Protein AF-A0AAU8LSU9-F1 (afdb_monomer_lite)

pLDDT: mean 87.71, std 11.76, range [50.0, 98.44]

Sequence (131 aa):
MSASQHQKDSGMALILTLMAVSFLVAVTVRLSTSVNRQMISAANQSTTVRLDAMLLSGLHIARAALLADQQQEDNTSDTPLDTWGTLDSALLSELFPGTLDVTVTDLSGRLQANALVWTEKEKSMEKKAKE

Foldseek 3Di:
DVVVVVVVVVVVVVVVVVVVVVVVVVVVVVVVVVVVVVVVVVVVVVVVVQVVVLVVVLVVVLVVQVVVLVPDPPRDDDDCPGSSNPDDQVVSCVVGVGGDDHHDDDPVPDPPPVVVDQDPVNVVVVVVVVD

Secondary structure (DSSP, 8-state):
-THHHHHHHHHHHHHHHHHHHHHHHHHHHHHHHHHHHHHHHHHHHHHHHHHHHHHHHHHHHHHHHHHHHHT-TT--S--TTSTTT---HHHHHHSSSS---------TTS--GGGGS--HHHHHHHHHH--

Radius of gyration: 35.54 Å; chains: 1; bounding box: 73×36×116 Å

Structure (mmCIF, N/CA/C/O backbone):
data_AF-A0AAU8LSU9-F1
#
_entry.id   AF-A0AAU8LSU9-F1
#
loop_
_atom_site.group_PDB
_atom_site.id
_atom_site.type_symbol
_atom_site.label_atom_id
_atom_site.label_alt_id
_atom_site.label_comp_id
_atom_site.label_asym_id
_atom_site.label_entity_id
_atom_site.label_seq_id
_atom_site.pdbx_PDB_ins_code
_atom_site.Cartn_x
_atom_site.Cartn_y
_atom_site.Cartn_z
_atom_site.occupancy
_atom_site.B_iso_or_equiv
_atom_site.auth_seq_id
_atom_site.auth_comp_id
_atom_site.auth_asym_id
_atom_site.auth_atom_id
_atom_site.pdbx_PDB_model_num
ATOM 1 N N . MET A 1 1 ? -45.879 4.328 64.568 1.00 50.00 1 MET A N 1
ATOM 2 C CA . MET A 1 1 ? -45.765 4.994 63.245 1.00 50.00 1 MET A CA 1
ATOM 3 C C . MET A 1 1 ? -44.343 4.976 62.660 1.00 50.00 1 MET A C 1
ATOM 5 O O . MET A 1 1 ? -44.229 5.042 61.444 1.00 50.00 1 MET A O 1
ATOM 9 N N . SER A 1 2 ? -43.283 4.770 63.460 1.00 54.59 2 SER A N 1
ATOM 10 C CA . SER A 1 2 ? -41.875 4.769 62.997 1.00 54.59 2 SER A CA 1
ATOM 11 C C . SER A 1 2 ? -41.478 3.613 62.046 1.00 54.59 2 SER A C 1
ATOM 13 O O . SER A 1 2 ? -40.695 3.802 61.121 1.00 54.59 2 SER A O 1
ATOM 15 N N . ALA A 1 3 ? -42.080 2.423 62.178 1.00 53.66 3 ALA A N 1
ATOM 16 C CA . ALA A 1 3 ? -41.724 1.258 61.349 1.00 53.66 3 ALA A CA 1
ATOM 17 C C . ALA A 1 3 ? -42.066 1.414 59.847 1.00 53.66 3 ALA A C 1
ATOM 19 O O . ALA A 1 3 ? -41.400 0.834 58.997 1.00 53.66 3 ALA A O 1
ATOM 20 N N . SER A 1 4 ? -43.074 2.229 59.505 1.00 55.66 4 SER A N 1
ATOM 21 C CA . SER A 1 4 ? -43.510 2.430 58.111 1.00 55.66 4 SER A CA 1
ATOM 22 C C . SER A 1 4 ? -42.644 3.417 57.315 1.00 55.66 4 SER A C 1
ATOM 24 O O . SER A 1 4 ? -42.623 3.357 56.087 1.00 55.66 4 SER A O 1
ATOM 26 N N . GLN A 1 5 ? -41.922 4.312 58.000 1.00 56.41 5 GLN A N 1
ATOM 27 C CA . GLN A 1 5 ? -40.999 5.265 57.371 1.00 56.41 5 GLN A CA 1
ATOM 28 C C . GLN A 1 5 ? -39.700 4.575 56.949 1.00 56.41 5 GLN A C 1
ATOM 30 O O . GLN A 1 5 ? -39.309 4.687 55.791 1.00 56.41 5 GLN A O 1
ATOM 35 N N . HIS A 1 6 ? -39.125 3.732 57.815 1.00 56.06 6 HIS A N 1
ATOM 36 C CA . HIS A 1 6 ? -37.928 2.956 57.472 1.00 56.06 6 HIS A CA 1
ATOM 37 C C . HIS A 1 6 ? -38.118 2.041 56.254 1.00 56.06 6 HIS A C 1
ATOM 39 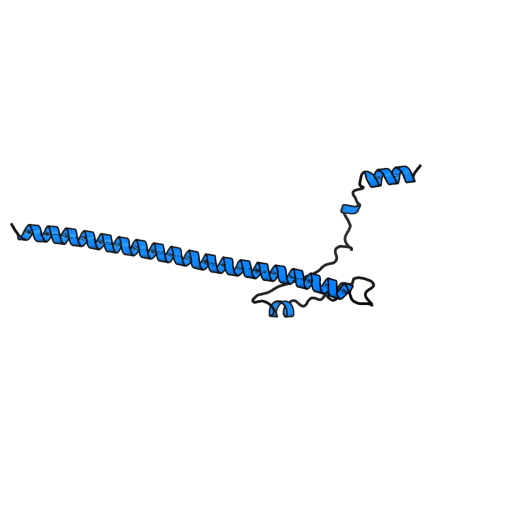O O . HIS A 1 6 ? -37.185 1.866 55.471 1.00 56.06 6 HIS A O 1
ATOM 45 N N . GLN A 1 7 ? -39.317 1.483 56.052 1.00 60.88 7 GLN A N 1
ATOM 46 C CA . GLN A 1 7 ? -39.609 0.624 54.899 1.00 60.88 7 GLN A CA 1
ATOM 47 C C . GLN A 1 7 ? -39.708 1.403 53.572 1.00 60.88 7 GLN A C 1
ATOM 49 O O . GLN A 1 7 ? -39.358 0.877 52.517 1.00 60.88 7 GLN A O 1
ATOM 54 N N . LYS A 1 8 ? -40.144 2.670 53.614 1.00 66.81 8 LYS A N 1
ATOM 55 C CA . LYS A 1 8 ? -40.174 3.550 52.433 1.00 66.81 8 LYS A CA 1
ATOM 56 C C . LYS A 1 8 ? -38.776 4.037 52.058 1.00 66.81 8 LYS A C 1
ATOM 58 O O . LYS A 1 8 ? -38.423 3.998 50.882 1.00 66.81 8 LYS A O 1
ATOM 63 N N . ASP A 1 9 ? -37.971 4.412 53.050 1.00 72.69 9 ASP A N 1
ATOM 64 C CA . ASP A 1 9 ? -36.601 4.886 52.826 1.00 72.69 9 ASP A CA 1
ATOM 65 C C . ASP A 1 9 ? -35.694 3.765 52.291 1.00 72.69 9 ASP A C 1
ATOM 67 O O . ASP A 1 9 ? -34.902 3.981 51.374 1.00 72.69 9 ASP A O 1
ATOM 71 N N . SER A 1 10 ? -35.867 2.533 52.786 1.00 74.00 10 SER A N 1
ATOM 72 C CA . SER A 1 10 ? -35.149 1.354 52.275 1.00 74.00 10 SER A CA 1
ATOM 73 C C . SER A 1 10 ? -35.602 0.930 50.871 1.00 74.00 10 SER A C 1
ATOM 75 O O . SER A 1 10 ? -34.764 0.536 50.060 1.00 74.00 10 SER A O 1
ATOM 77 N N . GLY A 1 11 ? -36.890 1.076 50.538 1.00 81.50 11 GLY A N 1
ATOM 78 C CA . GLY A 1 11 ? -37.393 0.865 49.176 1.00 81.50 11 GLY A CA 1
ATOM 79 C C . GLY A 1 11 ? -36.832 1.876 48.169 1.00 81.50 11 GLY A C 1
ATOM 80 O O . GLY A 1 11 ? -36.383 1.491 47.089 1.00 81.50 11 GLY A O 1
ATOM 81 N N . MET A 1 12 ? -36.784 3.161 48.538 1.00 88.88 12 MET A N 1
ATOM 82 C CA . MET A 1 12 ? -36.188 4.208 47.698 1.00 88.88 12 MET A CA 1
ATOM 83 C C . MET A 1 12 ? -34.679 4.032 47.526 1.00 88.88 12 MET A C 1
ATOM 85 O O . MET A 1 12 ? -34.170 4.207 46.418 1.00 88.88 12 MET A O 1
ATOM 89 N N . ALA A 1 13 ? -33.968 3.626 48.582 1.00 91.75 13 ALA A N 1
ATOM 90 C CA . ALA A 1 13 ? -32.548 3.306 48.494 1.00 91.75 13 ALA A CA 1
ATOM 91 C C . ALA A 1 13 ? -32.281 2.159 47.502 1.00 91.75 13 ALA A C 1
ATOM 93 O O . ALA A 1 13 ? -31.361 2.262 46.694 1.00 91.75 13 ALA A O 1
ATOM 94 N N . LEU A 1 14 ? -33.111 1.108 47.501 1.00 92.56 14 LEU A N 1
ATOM 95 C CA . LEU A 1 14 ? -32.987 -0.019 46.567 1.00 92.56 14 LEU A CA 1
ATOM 96 C C . LEU A 1 14 ? -33.214 0.397 45.103 1.00 92.56 14 LEU A C 1
ATOM 98 O O . LEU A 1 14 ? -32.512 -0.058 44.203 1.00 92.56 14 LEU A O 1
ATOM 102 N N . ILE A 1 15 ? -34.187 1.273 44.847 1.00 95.25 15 ILE A N 1
ATOM 103 C CA . ILE A 1 15 ? -34.439 1.785 43.492 1.00 95.25 15 ILE A CA 1
ATOM 104 C C . ILE A 1 15 ? -33.241 2.607 43.013 1.00 95.25 15 ILE A C 1
ATOM 106 O O . ILE A 1 15 ? -32.796 2.451 41.876 1.00 95.25 15 ILE A O 1
ATOM 110 N N . LEU A 1 16 ? -32.692 3.452 43.886 1.00 94.88 16 LEU A N 1
ATOM 111 C CA . LEU A 1 16 ? -31.567 4.318 43.550 1.00 94.88 16 LEU A CA 1
ATOM 112 C C . LEU A 1 16 ? -30.289 3.509 43.285 1.00 94.88 16 LEU A C 1
ATOM 114 O O . LEU A 1 16 ? -29.557 3.812 42.342 1.00 94.88 16 LEU A O 1
ATOM 118 N N . THR A 1 17 ? -30.052 2.438 44.049 1.00 96.38 17 THR A N 1
ATOM 119 C CA . THR A 1 17 ? -28.935 1.519 43.789 1.00 96.38 17 THR A CA 1
ATOM 120 C C . THR A 1 17 ? -29.133 0.741 42.492 1.00 96.38 17 THR A C 1
ATOM 122 O O . THR A 1 17 ? -28.197 0.662 41.700 1.00 96.38 17 THR A O 1
ATOM 125 N N . LEU A 1 18 ? -30.338 0.237 42.208 1.00 96.19 18 LEU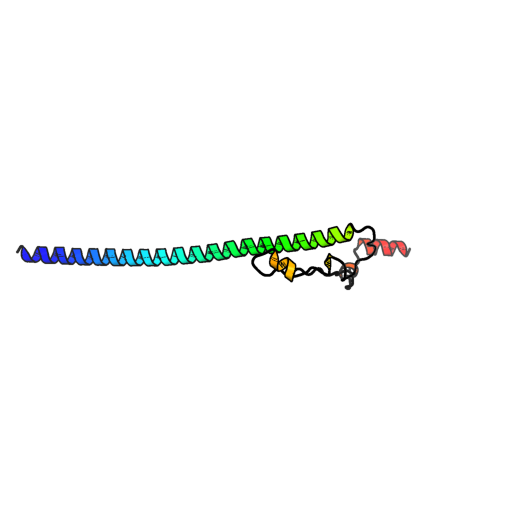 A N 1
ATOM 126 C CA . LEU A 1 18 ? -30.644 -0.427 40.934 1.00 96.19 18 LEU A CA 1
ATOM 127 C C . LEU A 1 18 ? -30.458 0.513 39.736 1.00 96.19 18 LEU A C 1
ATOM 129 O O . LEU A 1 18 ? -29.882 0.107 38.727 1.00 96.19 18 LEU A O 1
ATOM 133 N N . MET A 1 19 ? -30.877 1.776 39.854 1.00 97.12 19 MET A N 1
ATOM 134 C CA . MET A 1 19 ? -30.631 2.793 38.828 1.00 97.12 19 MET A CA 1
ATOM 135 C C . MET A 1 19 ? -29.137 3.055 38.638 1.00 97.12 19 MET A C 1
ATOM 137 O O . MET A 1 19 ? -28.666 3.074 37.501 1.00 97.12 19 MET A O 1
ATOM 141 N N . ALA A 1 20 ? -28.382 3.209 39.728 1.00 97.25 20 ALA A N 1
ATOM 142 C CA . ALA A 1 20 ? -26.941 3.431 39.666 1.00 97.25 20 ALA A CA 1
ATOM 143 C C . ALA A 1 20 ? -26.209 2.247 39.014 1.00 97.25 20 ALA A C 1
ATOM 145 O O . ALA A 1 20 ? -25.375 2.451 38.133 1.00 97.25 20 ALA A O 1
ATOM 146 N N . VAL A 1 21 ? -26.563 1.011 39.383 1.00 97.56 21 VAL A N 1
ATOM 147 C CA . VAL A 1 21 ? -25.997 -0.208 38.785 1.00 97.56 21 VAL A CA 1
ATOM 148 C C . VAL A 1 21 ? -26.370 -0.304 37.308 1.00 97.56 21 VAL A C 1
ATOM 150 O O . VAL A 1 21 ? -25.491 -0.513 36.475 1.00 97.56 21 VAL A O 1
ATOM 153 N N . SER A 1 22 ? -27.640 -0.088 36.954 1.00 97.69 22 SER A N 1
ATOM 154 C CA . SER A 1 22 ? -28.087 -0.098 35.557 1.00 97.69 22 SER A CA 1
ATOM 155 C C . SER A 1 22 ? -27.350 0.948 34.719 1.00 97.69 22 SER A C 1
ATOM 157 O O . SER A 1 22 ? -26.959 0.671 33.583 1.00 97.69 22 SER A O 1
ATOM 159 N N . PHE A 1 23 ? -27.142 2.146 35.267 1.00 97.94 23 PHE A N 1
ATOM 160 C CA . PHE A 1 23 ? -26.388 3.202 34.605 1.00 97.94 23 PHE A CA 1
ATOM 161 C C . PHE A 1 23 ? -24.918 2.811 34.423 1.00 97.94 23 PHE A C 1
ATOM 163 O O . PHE A 1 23 ? -24.383 2.937 33.323 1.00 97.94 23 PHE A O 1
ATOM 170 N N . 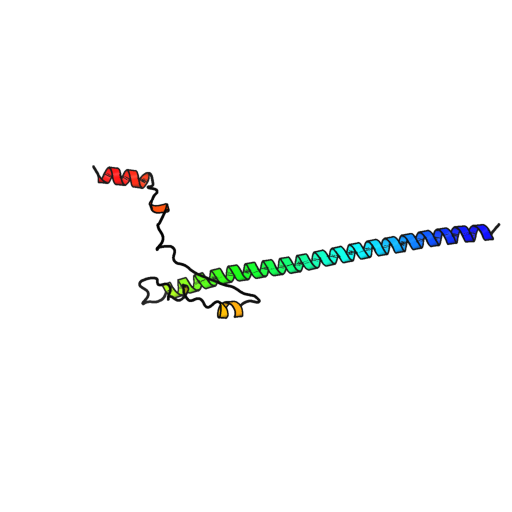LEU A 1 24 ? -24.282 2.267 35.463 1.00 98.31 24 LEU A N 1
ATOM 171 C CA . LEU A 1 24 ? -22.887 1.834 35.415 1.00 98.31 24 LEU A CA 1
ATOM 172 C C . LEU A 1 24 ? -22.680 0.717 34.383 1.00 98.31 24 LEU A C 1
ATOM 174 O O . LEU A 1 24 ? 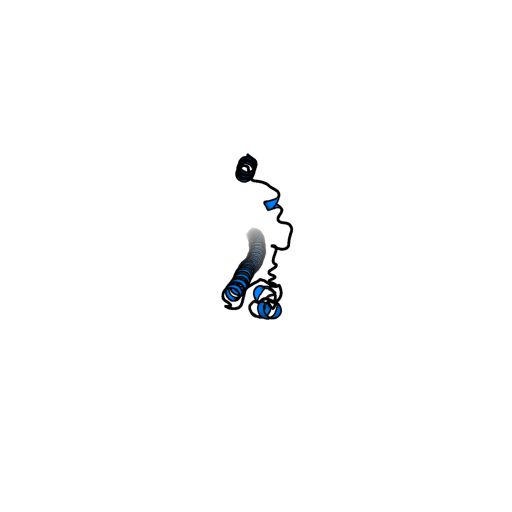-21.735 0.779 33.593 1.00 98.31 24 LEU A O 1
ATOM 178 N N . VAL A 1 25 ? -23.595 -0.253 34.319 1.00 98.31 25 VAL A N 1
ATOM 179 C CA . VAL A 1 25 ? -23.596 -1.299 33.284 1.00 98.31 25 VAL A CA 1
ATOM 180 C C . VAL A 1 25 ? -23.727 -0.679 31.892 1.00 98.31 25 VAL A C 1
ATOM 182 O O . VAL A 1 25 ? -22.923 -0.984 31.011 1.00 98.31 25 VAL A O 1
ATOM 185 N N . ALA A 1 26 ? -24.679 0.237 31.689 1.00 98.31 26 ALA A N 1
ATOM 186 C CA . ALA A 1 26 ? -24.873 0.894 30.398 1.00 98.31 26 ALA A CA 1
ATOM 187 C C . ALA A 1 26 ? -23.630 1.687 29.948 1.00 98.31 26 ALA A C 1
ATOM 189 O O . ALA A 1 26 ? -23.227 1.593 28.785 1.00 98.31 26 ALA A O 1
ATOM 190 N N . VAL A 1 27 ? -22.995 2.431 30.861 1.00 98.19 27 VAL A N 1
ATOM 191 C CA . VAL A 1 27 ? -21.752 3.172 30.592 1.00 98.19 27 VAL A CA 1
ATOM 192 C C . VAL A 1 27 ? -20.613 2.214 30.256 1.00 98.19 27 VAL A C 1
ATOM 194 O O . VAL A 1 27 ? -19.901 2.439 29.280 1.00 98.19 27 VAL A O 1
ATOM 197 N N . THR A 1 28 ? -20.478 1.118 31.003 1.00 98.25 28 THR A N 1
ATOM 198 C CA . THR A 1 28 ? -19.422 0.118 30.791 1.00 98.25 28 THR A CA 1
ATOM 199 C C . THR A 1 28 ? -19.542 -0.535 29.416 1.00 98.25 28 THR A C 1
ATOM 201 O O . THR A 1 28 ? -18.563 -0.596 28.672 1.00 98.25 28 THR A O 1
ATOM 204 N N . VAL A 1 29 ? -20.751 -0.956 29.028 1.00 98.31 29 VAL A N 1
ATOM 205 C CA . VAL A 1 29 ? -21.004 -1.559 27.709 1.00 98.31 29 VAL A CA 1
ATOM 206 C C . VAL A 1 29 ? -20.730 -0.559 26.586 1.00 98.31 29 VAL A C 1
ATOM 208 O O . VAL A 1 29 ? -20.081 -0.905 25.593 1.00 98.31 29 VAL A O 1
ATOM 211 N N . ARG A 1 30 ? -21.174 0.698 26.735 1.00 98.00 30 ARG A N 1
ATOM 212 C CA . ARG A 1 30 ? -20.898 1.750 25.744 1.00 98.00 30 ARG A CA 1
ATOM 213 C C . ARG A 1 30 ? -19.407 2.035 25.609 1.00 98.00 30 ARG A C 1
ATOM 215 O O . ARG A 1 30 ? -18.918 2.129 24.484 1.00 98.00 30 ARG A O 1
ATOM 222 N N . LEU A 1 31 ? -18.691 2.146 26.727 1.00 97.88 31 LEU A N 1
ATOM 223 C CA . LEU A 1 31 ? -17.253 2.388 26.730 1.00 97.88 31 LEU A CA 1
ATOM 224 C C . LEU A 1 31 ? -16.503 1.227 26.075 1.00 97.88 31 LEU A C 1
ATOM 226 O O . LEU A 1 31 ? -15.722 1.459 25.158 1.00 97.88 31 LEU A O 1
ATOM 230 N N . SER A 1 32 ? -16.797 -0.012 26.477 1.00 97.81 32 SER A N 1
ATOM 231 C CA . SER A 1 32 ? -16.189 -1.215 25.898 1.00 97.81 32 SER A CA 1
ATOM 232 C C . SER A 1 32 ? -16.409 -1.284 24.382 1.00 97.81 32 SER A C 1
ATOM 234 O O . SER A 1 32 ? -15.460 -1.463 23.619 1.00 97.81 32 SER A O 1
ATOM 236 N N . THR A 1 33 ? -17.638 -1.023 23.927 1.00 98.00 33 THR A N 1
ATOM 237 C CA . THR A 1 33 ? -17.969 -0.997 22.494 1.00 98.00 33 THR A CA 1
ATOM 238 C C . THR A 1 33 ? -17.205 0.102 21.753 1.00 98.00 33 THR A C 1
ATOM 240 O O . THR A 1 33 ? -16.710 -0.122 20.649 1.00 98.00 33 THR A O 1
ATOM 243 N N . SER A 1 34 ? -17.103 1.293 22.348 1.00 98.25 34 SER A N 1
ATOM 244 C CA . SER A 1 34 ? -16.387 2.430 21.762 1.00 98.25 34 SER A CA 1
ATOM 245 C C . SER A 1 34 ? -14.889 2.156 21.633 1.00 98.25 34 SER A C 1
ATOM 247 O O . SER A 1 34 ? -14.319 2.360 20.561 1.00 98.25 34 SER A O 1
ATOM 249 N N . VAL A 1 35 ? -14.261 1.642 22.692 1.00 98.25 35 VAL A N 1
ATOM 250 C CA . VAL A 1 35 ? -12.834 1.291 22.701 1.00 98.25 35 VAL A CA 1
ATOM 251 C C . VAL A 1 35 ? -12.542 0.207 21.669 1.00 98.25 35 VAL A C 1
ATOM 253 O O . VAL A 1 35 ? -11.611 0.355 20.882 1.00 98.25 35 VAL A O 1
ATOM 256 N N . ASN A 1 36 ? -13.374 -0.835 21.599 1.00 97.94 36 ASN A N 1
ATOM 257 C CA . ASN A 1 36 ? -13.191 -1.902 20.619 1.00 97.94 36 ASN A CA 1
ATOM 258 C C . ASN A 1 36 ? -13.255 -1.376 19.174 1.00 97.94 36 ASN A C 1
ATOM 260 O O . ASN A 1 36 ? -12.417 -1.719 18.343 1.00 97.94 36 ASN A O 1
ATOM 264 N N . ARG A 1 37 ? -14.207 -0.480 18.873 1.00 97.94 37 ARG A N 1
ATOM 265 C CA . ARG A 1 37 ? -14.302 0.161 17.548 1.00 97.94 37 ARG A CA 1
ATOM 266 C C . ARG A 1 37 ? -13.078 1.013 17.227 1.00 97.94 37 ARG A C 1
ATOM 268 O O . ARG A 1 37 ? -12.567 0.940 16.113 1.00 97.94 37 ARG A O 1
ATOM 275 N N . GLN A 1 38 ? -12.603 1.798 18.191 1.00 98.06 38 GLN A N 1
ATOM 276 C CA . GLN A 1 38 ? -11.408 2.625 18.018 1.00 98.06 38 GLN A CA 1
ATOM 277 C C . GLN A 1 38 ? -10.161 1.770 17.781 1.00 98.06 38 GLN A C 1
ATOM 279 O O . GLN A 1 38 ? -9.374 2.087 16.895 1.00 98.06 38 GLN A O 1
ATOM 284 N N . MET A 1 39 ? -10.014 0.655 18.500 1.00 98.44 39 MET A N 1
ATOM 285 C CA . MET A 1 39 ? -8.892 -0.267 18.325 1.00 98.44 39 MET A CA 1
ATOM 286 C C . MET A 1 39 ? -8.874 -0.888 16.923 1.00 98.44 39 MET A C 1
ATOM 288 O O . MET A 1 39 ? -7.834 -0.880 16.268 1.00 98.44 39 MET A O 1
ATOM 292 N N . ILE A 1 40 ? -10.026 -1.354 16.428 1.00 98.19 40 ILE A N 1
ATOM 293 C CA . ILE A 1 40 ? -10.149 -1.883 15.059 1.00 98.19 40 ILE A CA 1
ATOM 294 C C . ILE A 1 40 ? -9.828 -0.791 14.030 1.00 98.19 40 ILE A C 1
ATOM 296 O O . ILE A 1 40 ? -9.075 -1.028 13.089 1.00 98.19 40 ILE A O 1
ATOM 300 N N . SER A 1 41 ? -10.353 0.422 14.222 1.00 98.06 41 SER A N 1
ATOM 301 C CA . SER A 1 41 ? -10.068 1.549 13.329 1.00 98.06 41 SER A CA 1
ATOM 302 C C . SER A 1 41 ? -8.579 1.900 13.300 1.00 98.06 41 SER A C 1
ATOM 304 O O . SER A 1 41 ? -8.038 2.153 12.226 1.00 98.06 41 SER A O 1
ATOM 306 N N . ALA A 1 42 ? -7.910 1.896 14.454 1.00 98.25 42 ALA A N 1
ATOM 307 C CA . ALA A 1 42 ? -6.479 2.165 14.555 1.00 98.25 42 ALA A CA 1
ATOM 308 C C . ALA A 1 42 ? -5.646 1.069 13.871 1.00 98.25 42 ALA A C 1
ATOM 310 O O . ALA A 1 42 ? -4.700 1.376 13.147 1.00 98.25 42 ALA A O 1
ATOM 311 N N . ALA A 1 43 ? -6.025 -0.202 14.040 1.00 97.62 43 ALA A N 1
ATOM 312 C CA . ALA A 1 43 ? -5.377 -1.322 13.361 1.00 97.62 43 ALA A CA 1
ATOM 313 C C . ALA A 1 43 ? -5.528 -1.229 11.832 1.00 97.62 43 ALA A C 1
ATOM 315 O O . ALA A 1 43 ? -4.546 -1.393 11.103 1.00 97.62 43 ALA A O 1
ATOM 316 N N . ASN A 1 44 ? -6.728 -0.895 11.349 1.00 97.56 44 ASN A N 1
ATOM 317 C CA . ASN A 1 44 ? -6.981 -0.683 9.925 1.00 97.56 44 ASN A CA 1
ATOM 318 C C . ASN A 1 44 ? -6.162 0.491 9.383 1.00 97.56 44 ASN A C 1
ATOM 320 O O . ASN A 1 44 ? -5.499 0.342 8.366 1.00 97.56 44 ASN A O 1
ATOM 324 N N . GLN A 1 45 ? -6.143 1.630 10.081 1.00 98.31 45 GLN A N 1
ATOM 325 C CA . GLN A 1 45 ? -5.381 2.802 9.647 1.00 98.31 45 GLN A CA 1
ATOM 326 C C . GLN A 1 45 ? -3.874 2.524 9.601 1.00 98.31 45 GLN A C 1
ATOM 328 O O . GLN A 1 45 ? -3.218 2.881 8.626 1.00 98.31 45 GLN A O 1
ATOM 333 N N . SER A 1 46 ? -3.335 1.841 10.614 1.00 97.00 46 SER A N 1
ATOM 334 C CA . SER A 1 46 ? -1.938 1.394 10.628 1.00 97.00 46 SER A CA 1
ATOM 335 C C . SER A 1 46 ? -1.629 0.473 9.441 1.00 97.00 46 SER A C 1
ATOM 337 O O . SER A 1 46 ? -0.631 0.658 8.745 1.00 97.00 46 SER A O 1
ATOM 339 N N . THR A 1 47 ? -2.532 -0.469 9.151 1.00 96.12 47 THR A N 1
ATOM 340 C CA . THR A 1 47 ? -2.406 -1.370 7.998 1.00 96.12 47 THR A CA 1
ATOM 341 C C . THR A 1 47 ? -2.425 -0.598 6.681 1.00 96.12 47 THR A C 1
ATOM 343 O O . THR A 1 47 ? -1.566 -0.841 5.840 1.00 96.12 47 THR A O 1
ATOM 346 N N . THR A 1 48 ? -3.339 0.362 6.511 1.00 96.81 48 THR A N 1
ATOM 347 C CA . THR A 1 48 ? -3.411 1.206 5.311 1.00 96.81 48 THR A CA 1
ATOM 348 C C . THR A 1 48 ? -2.123 1.993 5.099 1.00 96.81 48 THR A C 1
ATOM 350 O O . THR A 1 48 ? -1.531 1.893 4.032 1.00 96.81 48 THR A O 1
ATOM 353 N N . VAL A 1 49 ? -1.630 2.696 6.126 1.00 97.12 49 VAL A N 1
ATOM 354 C CA . VAL A 1 49 ? -0.373 3.463 6.031 1.00 97.12 49 VAL A CA 1
ATOM 355 C C . VAL A 1 49 ? 0.797 2.559 5.643 1.00 97.12 49 VAL A C 1
ATOM 357 O O . VAL A 1 49 ? 1.643 2.939 4.835 1.00 97.12 49 VAL A O 1
ATOM 360 N N . ARG A 1 50 ? 0.841 1.340 6.191 1.00 95.44 50 ARG A N 1
ATOM 361 C CA . ARG A 1 50 ? 1.871 0.361 5.842 1.00 95.44 50 ARG A CA 1
ATOM 362 C C . ARG A 1 50 ? 1.763 -0.092 4.386 1.00 95.44 50 ARG A C 1
ATOM 364 O O . ARG A 1 50 ? 2.786 -0.168 3.716 1.00 95.44 50 ARG A O 1
ATOM 371 N N . LEU A 1 51 ? 0.557 -0.389 3.904 1.00 95.50 51 LEU A N 1
ATOM 372 C CA . LEU A 1 51 ? 0.330 -0.785 2.512 1.00 95.50 51 LEU A CA 1
ATOM 373 C C . LEU A 1 51 ? 0.681 0.348 1.539 1.00 95.50 51 LEU A C 1
ATOM 375 O O . LEU A 1 51 ? 1.331 0.089 0.531 1.00 95.50 51 LEU A O 1
ATOM 379 N N . ASP A 1 52 ? 0.344 1.595 1.869 1.00 96.44 52 ASP A N 1
ATOM 380 C CA . ASP A 1 52 ? 0.721 2.765 1.069 1.00 96.44 52 ASP A CA 1
ATOM 381 C C . ASP A 1 52 ? 2.244 2.923 0.993 1.00 96.44 52 ASP A C 1
ATOM 383 O O . ASP A 1 52 ? 2.801 3.145 -0.084 1.00 96.44 52 ASP A O 1
ATOM 387 N N . ALA A 1 53 ? 2.939 2.750 2.122 1.00 95.12 53 ALA A N 1
ATOM 388 C CA . ALA A 1 53 ? 4.397 2.762 2.151 1.00 95.12 53 ALA A CA 1
ATOM 389 C C . ALA A 1 53 ? 4.991 1.631 1.295 1.00 95.12 53 ALA A C 1
ATOM 391 O O . ALA A 1 53 ? 5.901 1.888 0.512 1.00 95.12 53 ALA A O 1
ATOM 392 N N . MET A 1 54 ? 4.446 0.410 1.379 1.00 95.06 54 MET A N 1
ATOM 393 C CA . MET A 1 54 ? 4.869 -0.722 0.542 1.00 95.06 54 MET A CA 1
ATOM 394 C C . MET A 1 54 ? 4.668 -0.439 -0.952 1.00 95.06 54 MET A C 1
ATOM 396 O O . MET A 1 54 ? 5.570 -0.699 -1.747 1.00 95.06 54 MET A O 1
ATOM 400 N N . LEU A 1 55 ? 3.526 0.137 -1.339 1.00 94.56 55 LEU A N 1
ATOM 401 C CA . LEU A 1 55 ? 3.242 0.518 -2.726 1.00 94.56 55 LEU A CA 1
ATOM 402 C C . LEU A 1 55 ? 4.230 1.570 -3.242 1.00 94.56 55 LEU A C 1
ATOM 404 O O . LEU A 1 55 ? 4.780 1.422 -4.336 1.00 94.56 55 LEU A O 1
ATOM 408 N N . LEU A 1 56 ? 4.488 2.616 -2.453 1.00 96.31 56 LEU A N 1
ATOM 409 C CA . LEU A 1 56 ? 5.454 3.656 -2.810 1.00 96.31 56 LEU A CA 1
ATOM 410 C C . LEU A 1 56 ? 6.871 3.088 -2.921 1.00 96.31 56 LEU A C 1
ATOM 412 O O . LEU A 1 56 ? 7.579 3.396 -3.880 1.00 96.31 56 LEU A O 1
ATOM 416 N N . SER A 1 57 ? 7.277 2.225 -1.989 1.00 94.56 57 SER A N 1
ATOM 417 C CA . SER A 1 57 ? 8.558 1.527 -2.072 1.00 94.56 57 SER A CA 1
ATOM 418 C C . SER A 1 57 ? 8.654 0.659 -3.328 1.00 94.56 57 SER A C 1
ATOM 420 O O . SER A 1 57 ? 9.666 0.738 -4.017 1.00 94.56 57 SER A O 1
ATOM 422 N N . GLY A 1 58 ? 7.605 -0.087 -3.688 1.00 94.06 58 GLY A N 1
ATOM 423 C CA . GLY A 1 58 ? 7.559 -0.866 -4.931 1.00 94.06 58 GLY A CA 1
ATOM 424 C C . GLY A 1 58 ? 7.745 -0.002 -6.182 1.00 94.06 58 GLY A C 1
ATOM 425 O O . GLY A 1 58 ? 8.552 -0.332 -7.050 1.00 94.06 58 GLY A O 1
ATOM 426 N N . LEU A 1 59 ? 7.089 1.163 -6.235 1.00 95.56 59 LEU A N 1
ATOM 427 C CA . LEU A 1 59 ? 7.284 2.139 -7.313 1.00 95.56 59 LEU A CA 1
ATOM 428 C C . LEU A 1 59 ? 8.730 2.658 -7.369 1.00 95.56 59 LEU A C 1
ATOM 430 O O . LEU A 1 59 ? 9.291 2.817 -8.454 1.00 95.56 59 LEU A O 1
ATOM 434 N N . HIS A 1 60 ? 9.337 2.942 -6.216 1.00 95.56 60 HIS A N 1
ATOM 435 C CA . HIS A 1 60 ? 10.728 3.387 -6.153 1.00 95.56 60 HIS A CA 1
ATOM 436 C C . HIS A 1 60 ? 11.710 2.296 -6.577 1.00 95.56 60 HIS A C 1
ATOM 438 O O . HIS A 1 60 ? 12.669 2.609 -7.275 1.00 95.56 60 HIS A O 1
ATOM 444 N N . ILE A 1 61 ? 11.451 1.037 -6.225 1.00 94.50 61 ILE A N 1
ATOM 445 C CA . ILE A 1 61 ? 12.257 -0.109 -6.655 1.00 94.50 61 ILE A CA 1
ATOM 446 C C . ILE A 1 61 ? 12.171 -0.281 -8.172 1.00 94.50 61 ILE A C 1
ATOM 448 O O . ILE A 1 61 ? 13.207 -0.362 -8.824 1.00 94.50 61 ILE A O 1
ATOM 452 N N . ALA A 1 62 ? 10.967 -0.238 -8.750 1.00 94.75 62 ALA A N 1
ATOM 453 C CA . ALA A 1 62 ? 10.792 -0.294 -10.202 1.00 94.75 62 ALA A CA 1
ATOM 454 C C . ALA A 1 62 ? 11.556 0.837 -10.913 1.00 94.75 62 ALA A C 1
ATOM 456 O O . ALA A 1 62 ? 12.265 0.602 -11.888 1.00 94.75 62 ALA A O 1
ATOM 457 N N . ARG A 1 63 ? 11.470 2.070 -10.394 1.00 95.56 63 ARG A N 1
ATOM 458 C CA . ARG A 1 63 ? 12.224 3.217 -10.929 1.00 95.56 63 ARG A CA 1
ATOM 459 C C . ARG A 1 63 ? 13.732 3.049 -10.783 1.00 95.56 63 ARG A C 1
ATOM 461 O O . ARG A 1 63 ? 14.461 3.433 -11.688 1.00 95.56 63 ARG A O 1
ATOM 468 N N . ALA A 1 64 ? 14.193 2.510 -9.659 1.00 94.12 64 ALA A N 1
ATOM 469 C CA . ALA A 1 64 ? 15.607 2.251 -9.434 1.00 94.12 64 ALA A CA 1
ATOM 470 C C . ALA A 1 64 ? 16.132 1.177 -10.393 1.00 94.12 64 ALA A C 1
ATOM 472 O O . ALA A 1 64 ? 17.219 1.349 -10.927 1.00 94.12 64 ALA A O 1
ATOM 473 N N . ALA A 1 65 ? 15.349 0.128 -10.663 1.00 93.25 65 ALA A N 1
ATOM 474 C CA . ALA A 1 65 ? 15.702 -0.902 -11.635 1.00 93.25 65 ALA A CA 1
ATOM 475 C C . ALA A 1 65 ? 15.810 -0.329 -13.056 1.00 93.25 65 ALA A C 1
ATOM 477 O O . ALA A 1 65 ? 16.804 -0.574 -13.727 1.00 93.25 65 ALA A O 1
ATOM 478 N N . LEU A 1 66 ? 14.849 0.504 -13.474 1.00 94.44 66 LEU A N 1
ATOM 479 C CA . LEU A 1 66 ? 14.899 1.202 -14.767 1.00 94.44 66 LEU A CA 1
ATOM 480 C C . LEU A 1 66 ? 16.091 2.164 -14.868 1.00 94.44 66 LEU A C 1
ATOM 482 O O . LEU A 1 66 ? 16.749 2.236 -15.899 1.00 94.44 66 LEU A O 1
ATOM 486 N N . LEU A 1 67 ? 16.386 2.908 -13.799 1.00 94.44 67 LEU A N 1
ATOM 487 C CA . LEU A 1 67 ? 17.532 3.817 -13.778 1.00 94.44 67 LEU A CA 1
ATOM 488 C C . LEU A 1 67 ? 18.858 3.050 -13.834 1.00 94.44 67 LEU A C 1
ATOM 490 O O . LEU A 1 67 ? 19.763 3.457 -14.553 1.00 94.44 67 LEU A O 1
ATOM 494 N N . ALA A 1 68 ? 18.968 1.952 -13.084 1.00 92.25 68 ALA A N 1
ATOM 495 C CA . ALA A 1 68 ? 20.151 1.102 -13.094 1.00 92.25 68 ALA A CA 1
ATOM 496 C C . ALA A 1 68 ? 20.390 0.505 -14.484 1.00 92.25 68 ALA A C 1
ATOM 498 O O . ALA A 1 68 ? 21.530 0.469 -14.934 1.00 92.25 68 ALA A O 1
ATOM 499 N N . ASP A 1 69 ? 19.319 0.097 -15.164 1.00 92.19 69 ASP A N 1
ATOM 500 C CA . ASP A 1 69 ? 19.354 -0.415 -16.531 1.00 92.19 69 ASP A CA 1
ATOM 501 C C . ASP A 1 69 ? 19.804 0.650 -17.545 1.00 92.19 69 ASP A C 1
ATOM 503 O O . ASP A 1 69 ? 20.707 0.411 -18.344 1.00 92.19 69 ASP A O 1
ATOM 507 N N . GLN A 1 70 ? 19.272 1.874 -17.437 1.00 91.12 70 GLN A N 1
ATOM 508 C CA . GLN A 1 70 ? 19.674 3.015 -18.269 1.00 91.12 70 GLN A CA 1
ATOM 509 C C . GLN A 1 70 ? 21.158 3.389 -18.104 1.00 91.12 70 GLN A C 1
ATOM 511 O O . GLN A 1 70 ? 21.774 3.933 -19.020 1.00 91.12 70 GLN A O 1
ATOM 516 N N . GLN A 1 71 ? 21.725 3.168 -16.917 1.00 91.25 71 GLN A N 1
ATOM 517 C CA . GLN A 1 71 ? 23.111 3.517 -16.599 1.00 91.25 71 GLN A CA 1
ATOM 518 C C . GLN A 1 71 ? 24.133 2.469 -17.064 1.00 91.25 71 GLN A C 1
ATOM 520 O O . GLN A 1 71 ? 25.333 2.707 -16.923 1.00 91.25 71 GLN A O 1
ATOM 525 N N . GLN A 1 72 ? 23.694 1.327 -17.599 1.00 88.94 72 GLN A N 1
ATOM 526 C CA . GLN A 1 72 ? 24.600 0.316 -18.139 1.00 88.94 72 GLN A CA 1
ATOM 527 C C . GLN A 1 72 ? 25.201 0.789 -19.469 1.00 88.94 72 GLN A C 1
ATOM 529 O O . GLN A 1 72 ? 24.478 1.136 -20.398 1.00 88.94 72 GLN A O 1
ATOM 534 N N . GLU A 1 73 ? 26.534 0.781 -19.570 1.00 79.06 73 GLU A N 1
ATOM 535 C CA . GLU A 1 73 ? 27.260 1.272 -20.755 1.00 79.06 73 GLU A CA 1
ATOM 536 C C . GLU A 1 73 ? 26.949 0.472 -22.034 1.00 79.06 73 GLU A C 1
ATOM 538 O O . GLU A 1 73 ? 26.978 1.034 -23.127 1.00 79.06 73 GLU A O 1
ATOM 543 N N . ASP A 1 74 ? 26.603 -0.811 -21.896 1.00 81.94 74 ASP A N 1
ATOM 544 C CA . ASP A 1 74 ? 26.312 -1.720 -23.014 1.00 81.94 74 ASP A CA 1
ATOM 545 C C . ASP A 1 74 ? 24.820 -1.770 -23.398 1.00 81.94 74 ASP A C 1
ATOM 547 O O . ASP A 1 74 ? 24.438 -2.489 -24.328 1.00 81.94 74 ASP A O 1
ATOM 551 N N . ASN A 1 75 ? 23.957 -1.019 -22.705 1.00 81.25 75 ASN A N 1
ATOM 552 C CA . ASN A 1 75 ? 22.523 -1.061 -22.961 1.00 81.25 75 ASN A CA 1
ATOM 553 C C . ASN A 1 75 ? 22.150 -0.189 -24.170 1.00 81.25 75 ASN A C 1
ATOM 555 O O . ASN A 1 75 ? 22.211 1.041 -24.137 1.00 81.25 75 ASN A O 1
ATOM 559 N N . THR A 1 76 ? 21.769 -0.847 -25.265 1.00 83.62 76 THR A N 1
ATOM 560 C CA . THR A 1 76 ? 21.379 -0.198 -26.530 1.00 83.62 76 THR A CA 1
ATOM 561 C C . THR A 1 76 ? 19.903 -0.386 -26.876 1.00 83.62 76 THR A C 1
ATOM 563 O O . THR A 1 76 ? 19.408 0.272 -27.795 1.00 83.62 76 THR A O 1
ATOM 566 N N . SER A 1 77 ? 19.198 -1.271 -26.168 1.00 86.00 77 SER A N 1
ATOM 567 C CA . SER A 1 77 ? 17.803 -1.620 -26.437 1.00 86.00 77 SER A CA 1
ATOM 568 C C . SER A 1 77 ? 17.172 -2.320 -25.241 1.00 86.00 77 SER A C 1
ATOM 570 O O . SER A 1 77 ? 17.792 -3.229 -24.697 1.00 86.00 77 SER A O 1
ATOM 572 N N . ASP A 1 78 ? 15.912 -2.003 -24.951 1.00 90.31 78 ASP A N 1
ATOM 573 C CA . ASP A 1 78 ? 15.153 -2.651 -23.881 1.00 90.31 78 ASP A CA 1
ATOM 574 C C . ASP A 1 78 ? 14.686 -4.069 -24.277 1.00 90.31 78 ASP A C 1
ATOM 576 O O . ASP A 1 78 ? 14.139 -4.297 -25.364 1.00 90.31 78 ASP A O 1
ATOM 580 N N . THR A 1 79 ? 14.838 -5.030 -23.367 1.00 88.38 79 THR A N 1
ATOM 581 C CA . THR A 1 79 ? 14.342 -6.407 -23.473 1.00 88.38 79 THR A CA 1
ATOM 582 C C . THR A 1 79 ? 13.669 -6.856 -22.167 1.00 88.38 79 THR A C 1
ATOM 584 O O . THR A 1 79 ? 14.085 -6.468 -21.081 1.00 88.38 79 THR A O 1
ATOM 587 N N . PRO A 1 80 ? 12.647 -7.738 -22.200 1.00 87.50 80 PRO A N 1
ATOM 588 C CA . PRO A 1 80 ? 12.013 -8.254 -20.978 1.00 87.50 80 PRO A CA 1
ATOM 589 C C . PRO A 1 80 ? 12.953 -9.006 -20.020 1.00 87.50 80 PRO A C 1
ATOM 591 O O . PRO A 1 80 ? 12.551 -9.331 -18.906 1.00 87.50 80 PRO A O 1
ATOM 594 N N . LEU A 1 81 ? 14.164 -9.344 -20.471 1.00 88.38 81 LEU A N 1
ATOM 595 C CA . LEU A 1 81 ? 15.202 -10.002 -19.672 1.00 88.38 81 LEU A CA 1
ATOM 596 C C . LEU A 1 81 ? 16.081 -9.016 -18.890 1.00 88.38 81 LEU A C 1
ATOM 598 O O . LEU A 1 81 ? 16.939 -9.459 -18.129 1.00 88.38 81 LEU A O 1
ATOM 602 N N . ASP A 1 82 ? 15.876 -7.715 -19.078 1.00 90.19 82 ASP A N 1
ATOM 603 C CA . ASP A 1 82 ? 16.596 -6.675 -18.358 1.00 90.19 82 ASP A CA 1
ATOM 604 C C . ASP A 1 82 ? 16.227 -6.653 -16.876 1.00 90.19 82 ASP A C 1
ATOM 606 O O . ASP A 1 82 ? 15.209 -7.197 -16.434 1.00 90.19 82 ASP A O 1
ATOM 610 N N . THR A 1 83 ? 17.042 -5.945 -16.095 1.00 87.50 83 THR A N 1
ATOM 611 C CA . THR A 1 83 ? 16.935 -5.888 -14.627 1.00 87.50 83 THR A CA 1
ATOM 612 C C . THR A 1 83 ? 15.540 -5.462 -14.151 1.00 87.50 83 THR A C 1
ATOM 614 O O . THR A 1 83 ? 15.055 -5.927 -13.119 1.00 87.50 83 THR A O 1
ATOM 617 N N . TRP A 1 84 ? 14.870 -4.584 -14.902 1.00 91.75 84 TRP A N 1
ATOM 618 C CA . TRP A 1 84 ? 13.511 -4.127 -14.605 1.00 91.75 84 TRP A CA 1
ATOM 619 C C . TRP A 1 84 ? 12.426 -5.172 -14.923 1.00 91.75 84 TRP A C 1
ATOM 621 O O . TRP A 1 84 ? 11.352 -5.128 -14.319 1.00 91.75 84 TRP A O 1
ATOM 631 N N . GLY A 1 85 ? 12.686 -6.095 -15.854 1.00 90.44 85 GLY A N 1
ATOM 632 C CA . GLY A 1 85 ? 11.763 -7.144 -16.297 1.00 90.44 85 GLY A CA 1
ATOM 633 C C . GLY A 1 85 ? 11.840 -8.429 -15.468 1.00 90.44 85 GLY A C 1
ATOM 634 O O . GLY A 1 85 ? 10.896 -9.220 -15.468 1.00 90.44 85 GLY A O 1
ATOM 635 N N . THR A 1 86 ? 12.921 -8.614 -14.704 1.00 90.25 86 THR A N 1
ATOM 636 C CA . THR A 1 86 ? 13.176 -9.818 -13.894 1.00 90.25 86 THR A CA 1
ATOM 637 C C . THR A 1 86 ? 13.183 -9.546 -12.385 1.00 90.25 86 THR A C 1
ATOM 639 O O . THR A 1 86 ? 13.957 -10.157 -11.646 1.00 90.25 86 THR A O 1
ATOM 642 N N . LEU A 1 87 ? 12.358 -8.609 -11.906 1.00 90.69 87 LEU A N 1
ATOM 643 C CA . LEU A 1 87 ? 12.239 -8.321 -10.473 1.00 90.69 87 LEU A CA 1
ATOM 644 C C . LEU A 1 87 ? 11.714 -9.547 -9.709 1.00 90.69 87 LEU A C 1
ATOM 646 O O . LEU A 1 87 ? 10.632 -10.056 -9.995 1.00 90.69 87 LEU A O 1
ATOM 650 N N . ASP A 1 88 ? 12.477 -10.008 -8.717 1.00 88.88 88 ASP A N 1
ATOM 651 C CA . ASP A 1 88 ? 12.127 -11.184 -7.918 1.00 88.88 88 ASP A CA 1
ATOM 652 C C . ASP A 1 88 ? 11.129 -10.833 -6.803 1.00 88.88 88 ASP A C 1
ATOM 654 O O . ASP A 1 88 ? 11.470 -10.195 -5.803 1.00 88.88 88 ASP A O 1
ATOM 658 N N . SER A 1 89 ? 9.885 -11.288 -6.956 1.00 84.88 89 SER A N 1
ATOM 659 C CA . SER A 1 89 ? 8.815 -11.082 -5.976 1.00 84.88 89 SER A CA 1
ATOM 660 C C . SER A 1 89 ? 9.056 -11.798 -4.642 1.00 84.88 89 SER A C 1
ATOM 662 O O . SER A 1 89 ? 8.551 -11.338 -3.611 1.00 84.88 89 SER A O 1
ATOM 664 N N . ALA A 1 90 ? 9.849 -12.878 -4.621 1.00 86.06 90 ALA A N 1
ATOM 665 C CA . ALA A 1 90 ? 10.233 -13.549 -3.383 1.00 86.06 90 ALA A CA 1
ATOM 666 C C . ALA A 1 90 ? 11.164 -12.648 -2.565 1.00 86.06 90 ALA A C 1
ATOM 668 O O . ALA A 1 90 ? 10.877 -12.377 -1.399 1.00 86.06 90 ALA A O 1
ATOM 669 N N . LEU A 1 91 ? 12.197 -12.093 -3.207 1.00 85.56 91 LEU A N 1
ATOM 670 C CA . LEU A 1 91 ? 13.110 -11.140 -2.580 1.00 85.56 91 LEU A CA 1
ATOM 671 C C . LEU A 1 91 ? 12.370 -9.882 -2.109 1.00 85.56 91 LEU A C 1
ATOM 673 O O . LEU A 1 91 ? 12.567 -9.438 -0.982 1.00 85.56 91 LEU A O 1
ATOM 677 N N . LEU A 1 92 ? 11.456 -9.332 -2.916 1.00 87.25 92 LEU A N 1
ATOM 678 C CA . LEU A 1 92 ? 10.651 -8.172 -2.510 1.00 87.25 92 LEU A CA 1
ATOM 679 C C . LEU A 1 92 ? 9.752 -8.459 -1.303 1.00 87.25 92 LEU A C 1
ATOM 681 O O . LEU A 1 92 ? 9.557 -7.582 -0.460 1.00 87.25 92 LEU A O 1
ATOM 685 N N . SER A 1 93 ? 9.232 -9.681 -1.193 1.00 86.31 93 SER A N 1
ATOM 686 C CA . SER A 1 93 ? 8.401 -10.098 -0.060 1.00 86.31 93 SER A CA 1
ATOM 687 C C . SER A 1 93 ? 9.200 -10.260 1.239 1.00 86.31 93 SER A C 1
ATOM 689 O O . SER A 1 93 ? 8.614 -10.191 2.315 1.00 86.31 93 SER A O 1
ATOM 691 N N . GLU A 1 94 ? 10.526 -10.413 1.181 1.00 89.56 94 GLU A N 1
ATOM 692 C CA . GLU A 1 94 ? 11.380 -10.418 2.379 1.00 89.56 94 GLU A CA 1
ATOM 693 C C . GLU A 1 94 ? 11.587 -9.013 2.970 1.00 89.56 94 GLU A C 1
ATOM 695 O O . GLU A 1 94 ? 11.807 -8.875 4.175 1.00 89.56 94 GLU A O 1
ATOM 700 N N . LEU A 1 95 ? 11.482 -7.953 2.155 1.00 87.81 95 LEU A N 1
ATOM 701 C CA . LEU A 1 95 ? 11.685 -6.572 2.613 1.00 87.81 95 LEU A CA 1
ATOM 702 C C . LEU A 1 95 ? 10.509 -6.020 3.429 1.00 87.81 95 LEU A C 1
ATOM 704 O O . LEU A 1 95 ? 10.672 -5.032 4.152 1.00 87.81 95 LEU A O 1
ATOM 708 N N . PHE A 1 96 ? 9.323 -6.623 3.320 1.00 89.25 96 PHE A N 1
ATOM 709 C CA . PHE A 1 96 ? 8.107 -6.085 3.915 1.00 89.25 96 PHE A CA 1
ATOM 710 C C . PHE A 1 96 ? 7.302 -7.160 4.644 1.00 89.25 96 PHE A C 1
ATOM 712 O O . PHE A 1 96 ? 7.209 -8.294 4.191 1.00 89.25 96 PHE A O 1
ATOM 719 N N . PRO A 1 97 ? 6.622 -6.817 5.750 1.00 85.38 97 PRO A N 1
ATOM 720 C CA . PRO A 1 97 ? 5.656 -7.717 6.362 1.00 85.38 97 PRO A CA 1
ATOM 721 C C . PRO A 1 97 ? 4.405 -7.828 5.470 1.00 85.38 97 PRO A C 1
ATOM 723 O O . PRO A 1 97 ? 3.461 -7.046 5.604 1.00 85.38 97 PRO A O 1
ATOM 726 N N . GLY A 1 98 ? 4.394 -8.800 4.560 1.00 85.75 98 GLY A N 1
ATOM 727 C CA . GLY A 1 98 ? 3.321 -9.031 3.592 1.00 85.75 98 GLY A CA 1
ATOM 728 C C . GLY A 1 98 ? 3.875 -9.499 2.249 1.00 85.75 98 GLY A C 1
ATOM 729 O O . GLY A 1 98 ? 5.026 -9.904 2.157 1.00 85.75 98 GLY A O 1
ATOM 730 N N . THR A 1 99 ? 3.054 -9.432 1.205 1.00 89.50 99 THR A N 1
ATOM 731 C CA . THR A 1 99 ? 3.477 -9.744 -0.166 1.00 89.50 99 THR A CA 1
ATOM 732 C C . THR A 1 99 ? 3.408 -8.473 -0.995 1.00 89.50 99 THR A C 1
ATOM 734 O O . THR A 1 99 ? 2.396 -7.770 -0.964 1.00 89.50 99 THR A O 1
ATOM 737 N N . LEU A 1 100 ? 4.488 -8.182 -1.715 1.00 90.00 100 LEU A N 1
ATOM 738 C CA . LEU A 1 100 ? 4.566 -7.087 -2.672 1.00 90.00 100 LEU A CA 1
ATOM 739 C C . LEU A 1 100 ? 4.988 -7.673 -4.015 1.00 90.00 100 LEU A C 1
ATOM 741 O O . LEU A 1 100 ? 6.073 -8.234 -4.131 1.00 90.00 100 LEU A O 1
ATOM 745 N N . ASP A 1 101 ? 4.119 -7.534 -5.009 1.00 91.56 101 ASP A N 1
ATOM 746 C CA . ASP A 1 101 ? 4.391 -7.946 -6.380 1.00 91.56 101 ASP A CA 1
ATOM 747 C C . ASP A 1 101 ? 4.566 -6.702 -7.252 1.00 91.56 101 ASP A C 1
ATOM 749 O O . ASP A 1 101 ? 3.742 -5.782 -7.214 1.00 91.56 101 ASP A O 1
ATOM 753 N N . VAL A 1 102 ? 5.672 -6.649 -7.990 1.00 92.75 102 VAL A N 1
ATOM 754 C CA . VAL A 1 102 ? 6.046 -5.508 -8.828 1.00 92.75 102 VAL A CA 1
ATOM 755 C C . VAL A 1 102 ? 6.369 -6.035 -10.212 1.00 92.75 102 VAL A C 1
ATOM 757 O O . VAL A 1 102 ? 7.374 -6.706 -10.416 1.00 92.75 102 VAL A O 1
ATOM 760 N N . THR A 1 103 ? 5.526 -5.688 -11.177 1.00 93.12 103 THR A N 1
ATOM 761 C CA . THR A 1 103 ? 5.740 -6.011 -12.587 1.00 93.12 103 THR A CA 1
ATOM 762 C C . THR A 1 103 ? 5.879 -4.723 -13.380 1.00 93.12 103 THR A C 1
ATOM 764 O O . THR A 1 103 ? 5.020 -3.841 -13.312 1.00 93.12 103 THR A O 1
ATOM 767 N N . VAL A 1 104 ? 6.949 -4.628 -14.161 1.00 93.62 104 VAL A N 1
ATOM 768 C CA . VAL A 1 104 ? 7.141 -3.567 -15.148 1.00 93.62 104 VAL A CA 1
ATOM 769 C C . VAL A 1 104 ? 6.915 -4.176 -16.527 1.00 93.62 104 VAL A C 1
ATOM 771 O O . VAL A 1 104 ? 7.329 -5.298 -16.805 1.00 93.62 104 VAL A O 1
ATOM 774 N N . THR A 1 105 ? 6.182 -3.479 -17.388 1.00 92.25 105 THR A N 1
ATOM 775 C CA . THR A 1 105 ? 5.848 -3.972 -18.727 1.00 92.25 105 THR A CA 1
ATOM 776 C C . THR A 1 105 ? 6.033 -2.856 -19.730 1.00 92.25 105 THR A C 1
ATOM 778 O O . THR A 1 105 ? 5.433 -1.791 -19.579 1.00 92.25 105 THR A O 1
ATOM 781 N N . ASP A 1 106 ? 6.808 -3.125 -20.776 1.00 92.00 106 ASP A N 1
ATOM 782 C CA . ASP A 1 106 ? 6.896 -2.216 -21.906 1.00 92.00 106 ASP A CA 1
ATOM 783 C C . ASP A 1 106 ? 5.563 -2.183 -22.678 1.00 92.00 106 ASP A C 1
ATOM 785 O O . ASP A 1 106 ? 4.988 -3.207 -23.063 1.00 92.00 106 ASP A O 1
ATOM 789 N N . LEU A 1 107 ? 5.050 -0.971 -22.884 1.00 92.81 107 LEU A N 1
ATOM 790 C CA . LEU A 1 107 ? 3.830 -0.711 -23.644 1.00 92.81 107 LEU A CA 1
ATOM 791 C C . LEU A 1 107 ? 4.125 -0.199 -25.059 1.00 92.81 107 LEU A C 1
ATOM 793 O O . LEU A 1 107 ? 3.186 -0.078 -25.848 1.00 92.81 107 LEU A O 1
ATOM 797 N N . SER A 1 108 ? 5.389 0.085 -25.392 1.00 88.44 108 SER A N 1
ATOM 798 C CA . SER A 1 108 ? 5.807 0.649 -26.680 1.00 88.44 108 SER A CA 1
ATOM 799 C C . SER A 1 108 ? 5.486 -0.273 -27.863 1.00 88.44 108 SER A C 1
ATOM 801 O O . SER A 1 108 ? 5.113 0.207 -28.934 1.00 88.44 108 SER A O 1
ATOM 803 N N . GLY A 1 109 ? 5.516 -1.594 -27.641 1.00 86.31 109 GLY A N 1
ATOM 804 C CA . GLY A 1 109 ? 5.132 -2.610 -28.626 1.00 86.31 109 GLY A CA 1
ATOM 805 C C . GLY A 1 109 ? 3.626 -2.712 -28.910 1.00 86.31 109 GLY A C 1
ATOM 806 O O . GLY A 1 109 ? 3.211 -3.504 -29.757 1.00 86.31 109 GLY A O 1
ATOM 807 N N . ARG A 1 110 ? 2.776 -1.944 -28.213 1.00 92.00 110 ARG A N 1
ATOM 808 C CA . ARG A 1 110 ? 1.327 -1.892 -28.471 1.00 92.00 110 ARG A CA 1
ATOM 809 C C . ARG A 1 110 ? 0.994 -0.811 -29.503 1.00 92.00 110 ARG A C 1
ATOM 811 O O . ARG A 1 110 ? 1.732 0.151 -29.688 1.00 92.00 110 ARG A O 1
ATOM 818 N N . LEU A 1 111 ? -0.169 -0.932 -30.152 1.00 91.31 111 LEU A N 1
ATOM 819 C CA . LEU A 1 111 ? -0.659 0.097 -31.074 1.00 91.31 111 LEU A CA 1
ATOM 820 C C . LEU A 1 111 ? -0.818 1.442 -30.344 1.00 91.31 111 LEU A C 1
ATOM 822 O O . LEU A 1 111 ? -1.624 1.566 -29.419 1.00 91.31 111 LEU A O 1
ATOM 826 N N . GLN A 1 112 ? -0.094 2.464 -30.800 1.00 90.69 112 GLN A N 1
ATOM 827 C CA . GLN A 1 112 ? -0.153 3.810 -30.234 1.00 90.69 112 GLN A CA 1
ATOM 828 C C . GLN A 1 112 ? -1.422 4.530 -30.702 1.00 90.69 112 GLN A C 1
ATOM 830 O O . GLN A 1 112 ? -1.405 5.285 -31.671 1.00 90.69 112 GLN A O 1
ATOM 835 N N . ALA A 1 113 ? -2.538 4.316 -29.998 1.00 90.25 113 ALA A N 1
ATOM 836 C CA . ALA A 1 113 ? -3.821 4.941 -30.332 1.00 90.25 113 ALA A CA 1
ATOM 837 C C . ALA A 1 113 ? -3.735 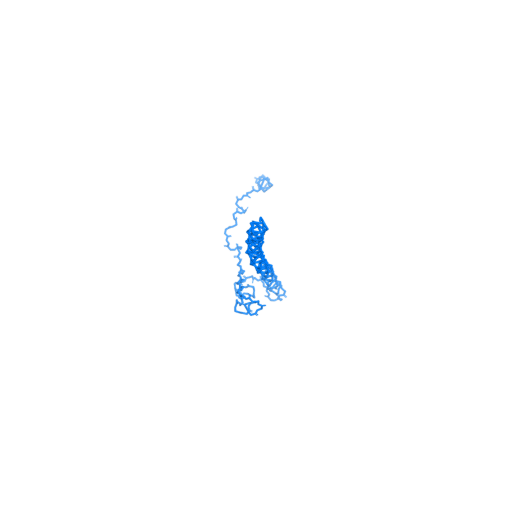6.479 -30.398 1.00 90.25 113 ALA A C 1
ATOM 839 O O . ALA A 1 113 ? -4.395 7.101 -31.226 1.00 90.25 113 ALA A O 1
ATOM 840 N N . ASN A 1 114 ? -2.862 7.087 -29.587 1.00 86.69 114 ASN A N 1
ATOM 841 C CA . ASN A 1 114 ? -2.615 8.531 -29.601 1.00 86.69 114 ASN A CA 1
ATOM 842 C C . ASN A 1 114 ? -2.001 9.026 -30.922 1.00 86.69 114 ASN A C 1
ATOM 844 O O . ASN A 1 114 ? -2.233 10.170 -31.290 1.00 86.69 114 ASN A O 1
ATOM 848 N N . ALA A 1 115 ? -1.280 8.176 -31.661 1.00 86.31 115 ALA A N 1
ATOM 849 C CA . ALA A 1 115 ? -0.730 8.511 -32.976 1.00 86.31 115 ALA A CA 1
ATOM 850 C C . ALA A 1 115 ? -1.784 8.458 -34.102 1.00 86.31 115 ALA A C 1
ATOM 852 O O . ALA A 1 115 ? -1.521 8.890 -35.222 1.00 86.31 115 ALA A O 1
ATOM 853 N N . LEU A 1 116 ? -2.988 7.935 -33.828 1.00 84.12 116 LEU A N 1
ATOM 854 C CA . LEU A 1 116 ? -4.088 7.880 -34.800 1.00 84.12 116 LEU A CA 1
ATOM 855 C C . LEU A 1 116 ? -4.842 9.212 -34.901 1.00 84.12 116 LEU A C 1
ATOM 857 O O . LEU A 1 116 ? -5.559 9.445 -35.876 1.00 84.12 116 LEU A O 1
ATOM 861 N N . VAL A 1 117 ? -4.694 10.090 -33.905 1.00 85.38 117 VAL A N 1
ATOM 862 C CA . VAL A 1 117 ? -5.297 11.421 -33.910 1.00 85.38 117 VAL A CA 1
ATOM 863 C C . VAL A 1 117 ? -4.257 12.418 -34.384 1.00 85.38 117 VAL A C 1
ATOM 865 O O . VAL A 1 117 ? -3.332 12.768 -33.662 1.00 85.38 117 VAL A O 1
ATOM 868 N N . TRP A 1 118 ? -4.445 12.912 -35.600 1.00 72.25 118 TRP A N 1
ATOM 869 C CA . TRP A 1 118 ? -3.627 13.992 -36.126 1.00 72.25 118 TRP A CA 1
ATOM 870 C C . TRP A 1 118 ? -4.031 15.291 -35.444 1.00 72.25 118 TRP A C 1
ATOM 872 O O . TRP A 1 118 ? -5.200 15.696 -35.507 1.00 72.25 118 TRP A O 1
ATOM 882 N N . THR A 1 119 ? -3.071 15.973 -34.828 1.00 76.19 119 THR A N 1
ATOM 883 C CA . THR A 1 119 ? -3.303 17.330 -34.338 1.00 76.19 119 THR A CA 1
ATOM 884 C C . THR A 1 119 ? -3.587 18.264 -35.520 1.00 76.19 119 THR A C 1
ATOM 886 O O . THR A 1 119 ? -3.086 18.068 -36.628 1.00 76.19 119 THR A O 1
ATOM 889 N N . GLU A 1 120 ? -4.373 19.326 -35.313 1.00 71.94 120 GLU A N 1
ATOM 890 C CA . GLU A 1 120 ? -4.605 20.346 -36.356 1.00 71.94 120 GLU A CA 1
ATOM 891 C C . GLU A 1 120 ? -3.287 20.944 -36.878 1.00 71.94 120 GLU A C 1
ATOM 893 O O . GLU A 1 120 ? -3.160 21.300 -38.050 1.00 71.94 120 GLU A O 1
ATOM 898 N N . LYS A 1 121 ? -2.260 20.967 -36.020 1.00 72.38 121 LYS A N 1
ATOM 899 C CA . LYS A 1 121 ? -0.901 21.369 -36.374 1.00 72.38 121 LYS A CA 1
ATOM 900 C C . LYS A 1 121 ? -0.268 20.397 -37.377 1.00 72.38 121 LYS A C 1
ATOM 902 O O . LYS A 1 121 ? 0.240 20.853 -38.398 1.00 72.38 121 LYS A O 1
ATOM 907 N N . GLU A 1 122 ? -0.355 19.089 -37.149 1.00 73.06 122 GLU A N 1
ATOM 908 C CA . GLU A 1 122 ? 0.154 18.058 -38.069 1.00 73.06 122 GLU A CA 1
ATOM 909 C C . GLU A 1 122 ? -0.619 18.021 -39.391 1.00 73.06 122 GLU A C 1
ATOM 911 O O . GLU A 1 122 ? 0.004 17.987 -40.450 1.00 73.06 122 GLU A O 1
ATOM 916 N N . LYS A 1 123 ? -1.951 18.173 -39.363 1.00 70.88 123 LYS A N 1
ATOM 917 C CA . LYS A 1 123 ? -2.757 18.317 -40.592 1.00 70.88 123 LYS A CA 1
ATOM 918 C C . LYS A 1 123 ? -2.357 19.552 -41.406 1.00 70.88 123 LYS A C 1
ATOM 920 O O . LYS A 1 123 ? -2.332 19.506 -42.635 1.00 70.88 123 LYS A O 1
ATOM 925 N N . SER A 1 124 ? -2.038 20.665 -40.736 1.00 74.19 124 SER A N 1
ATOM 926 C CA . SER A 1 124 ? -1.592 21.893 -41.410 1.00 74.19 124 SER A CA 1
ATOM 927 C C . SER A 1 124 ? -0.186 21.768 -42.011 1.00 74.19 124 SER A C 1
ATOM 929 O O . SER A 1 124 ? 0.077 22.343 -43.067 1.00 74.19 124 SER A O 1
ATOM 931 N N . MET A 1 125 ? 0.701 20.998 -41.369 1.00 74.50 125 MET A N 1
ATOM 932 C CA . MET A 1 125 ? 2.050 20.727 -41.870 1.00 74.50 125 MET A CA 1
ATOM 933 C C . MET A 1 125 ? 2.032 19.747 -43.049 1.00 74.50 125 MET A C 1
ATOM 935 O O . MET A 1 125 ? 2.744 19.971 -44.022 1.00 74.50 125 MET A O 1
ATOM 939 N N . GLU A 1 126 ? 1.165 18.733 -43.031 1.00 72.94 126 GLU A N 1
ATOM 940 C CA . GLU A 1 126 ? 1.004 17.813 -44.166 1.00 72.94 126 GLU A CA 1
ATOM 941 C C . GLU A 1 126 ? 0.405 18.504 -45.400 1.00 72.94 126 GLU A C 1
ATOM 943 O O . GLU A 1 126 ? 0.850 18.253 -46.518 1.00 72.94 126 GLU A O 1
ATOM 948 N N . LYS A 1 127 ? -0.554 19.425 -45.216 1.00 69.00 127 LYS A N 1
ATOM 949 C CA . LYS A 1 127 ? -1.098 20.229 -46.325 1.00 69.00 127 LYS A CA 1
ATOM 950 C C . LYS A 1 127 ? -0.025 21.066 -47.022 1.00 69.00 127 LYS A C 1
ATOM 952 O O . LYS A 1 127 ? -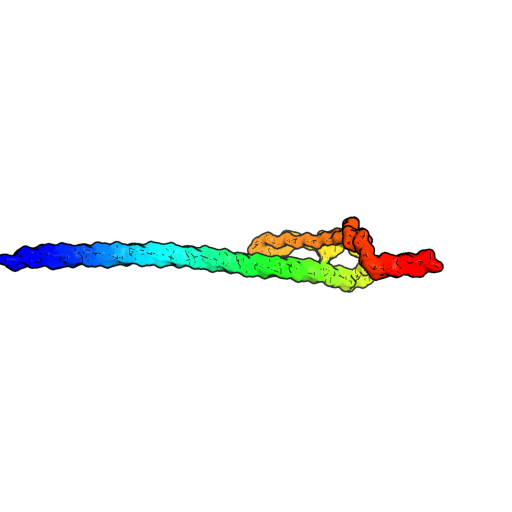0.006 21.102 -48.243 1.00 69.00 127 LYS A O 1
ATOM 957 N N . LYS A 1 128 ? 0.875 21.687 -46.254 1.00 68.56 128 LYS A N 1
ATOM 958 C CA . LYS A 1 128 ? 1.993 22.483 -46.790 1.00 68.56 128 LYS A CA 1
ATOM 959 C C . LYS A 1 128 ? 3.089 21.645 -47.446 1.00 68.56 128 LYS A C 1
ATOM 961 O O . LYS A 1 128 ? 3.831 22.174 -48.254 1.00 68.56 128 LYS A O 1
ATOM 966 N N . ALA A 1 129 ? 3.218 20.371 -47.082 1.00 67.88 129 ALA A N 1
ATOM 967 C CA . ALA A 1 129 ? 4.193 19.460 -47.682 1.00 67.88 129 ALA A CA 1
ATOM 968 C C . ALA A 1 129 ? 3.706 18.833 -49.005 1.00 67.88 129 ALA A C 1
ATOM 970 O O . ALA A 1 129 ? 4.480 18.151 -49.674 1.00 67.88 129 ALA A O 1
ATOM 971 N N . LYS A 1 130 ? 2.426 19.022 -49.361 1.00 63.62 130 LYS A N 1
ATOM 972 C CA . LYS A 1 130 ? 1.808 18.539 -50.609 1.00 63.62 130 LYS A CA 1
ATOM 973 C C . LYS A 1 130 ? 1.565 19.650 -51.646 1.00 63.62 130 LYS A C 1
ATOM 975 O O . LYS A 1 130 ? 1.075 19.334 -52.728 1.00 63.62 130 LYS A O 1
ATOM 980 N N . GLU A 1 131 ? 1.885 20.902 -51.317 1.00 53.31 131 GLU A N 1
ATOM 981 C CA . GLU A 1 131 ? 1.973 22.049 -52.243 1.00 53.31 131 GLU A CA 1
ATOM 982 C C . GLU A 1 131 ? 3.421 22.239 -52.709 1.00 53.31 131 GLU A C 1
ATOM 984 O O . GLU A 1 131 ? 3.605 22.569 -53.902 1.00 53.31 131 GLU A O 1
#

Organism: NCBI:txid3062594